Protein AF-A0A8J6YEQ5-F1 (afdb_monomer_lite)

Foldseek 3Di:
DPPVVVVVVVVVVDLVVLLVVLQVVLVVCVVVLNLVSSLVSLVVSLPGPPDDPVSNLVSLQSNLVSCVSVVNLVSSLVSLVVSCVVPVPPDCSVVSNVVSVVVVVVD

Structure (mmCIF, N/CA/C/O backbone):
data_AF-A0A8J6YEQ5-F1
#
_entry.id   AF-A0A8J6YEQ5-F1
#
loop_
_atom_site.group_PDB
_atom_site.id
_atom_site.type_symbol
_atom_site.label_atom_id
_atom_site.label_alt_id
_atom_site.label_comp_id
_atom_site.label_asym_id
_atom_site.label_entity_id
_atom_site.label_seq_id
_atom_site.pdbx_PDB_ins_code
_atom_site.Cartn_x
_atom_site.Cartn_y
_atom_site.Cartn_z
_atom_site.occupancy
_atom_site.B_iso_or_equiv
_atom_site.auth_seq_id
_atom_site.auth_comp_id
_atom_site.auth_asym_id
_atom_site.auth_atom_id
_atom_site.pdbx_PDB_model_num
ATOM 1 N N . MET A 1 1 ? -6.487 -21.789 -11.138 1.00 53.94 1 MET A N 1
ATOM 2 C CA . MET A 1 1 ? -5.503 -21.251 -10.168 1.00 53.94 1 MET A CA 1
ATOM 3 C C . MET A 1 1 ? -4.289 -22.182 -9.989 1.00 53.94 1 MET A C 1
ATOM 5 O O . MET A 1 1 ? -3.846 -22.399 -8.869 1.00 53.94 1 MET A O 1
ATOM 9 N N . PRO A 1 2 ? -3.751 -22.774 -11.071 1.00 48.31 2 PRO A N 1
ATOM 10 C CA . PRO A 1 2 ? -2.300 -23.014 -11.120 1.00 48.31 2 PRO A CA 1
ATOM 11 C C . PRO A 1 2 ? -1.617 -22.603 -12.440 1.00 48.31 2 PRO A C 1
ATOM 13 O O . PRO A 1 2 ? -0.391 -22.647 -12.507 1.00 48.31 2 PRO A O 1
ATOM 16 N N . GLU A 1 3 ? -2.349 -22.183 -13.481 1.00 50.06 3 GLU A N 1
ATOM 17 C CA . GLU A 1 3 ? -1.724 -21.716 -14.731 1.00 50.06 3 GLU A CA 1
ATOM 18 C C . GLU A 1 3 ? -1.070 -20.328 -14.623 1.00 50.06 3 GLU A C 1
ATOM 20 O O . GLU A 1 3 ? -0.035 -20.116 -15.246 1.00 50.06 3 GLU A O 1
ATOM 25 N N . ALA A 1 4 ? -1.588 -19.419 -13.786 1.00 56.97 4 ALA A N 1
ATOM 26 C CA . ALA A 1 4 ? -1.026 -18.069 -13.643 1.00 56.97 4 ALA A CA 1
ATOM 27 C C . ALA A 1 4 ? 0.428 -18.090 -13.135 1.00 56.97 4 ALA A C 1
ATOM 29 O O . ALA A 1 4 ? 1.261 -17.319 -13.590 1.00 56.97 4 ALA A O 1
ATOM 30 N N . ILE A 1 5 ? 0.764 -19.042 -12.257 1.00 54.84 5 ILE A N 1
ATOM 31 C CA . ILE A 1 5 ? 2.079 -19.101 -11.604 1.00 54.84 5 ILE A CA 1
ATOM 32 C C . ILE A 1 5 ? 3.203 -19.497 -12.579 1.00 54.84 5 ILE A C 1
ATOM 34 O O . ILE A 1 5 ? 4.360 -19.126 -12.384 1.00 54.84 5 ILE A O 1
ATOM 38 N N . ARG A 1 6 ? 2.880 -20.241 -13.645 1.00 49.50 6 ARG A N 1
ATOM 39 C CA . ARG A 1 6 ? 3.879 -20.796 -14.572 1.00 49.50 6 ARG A CA 1
ATOM 40 C C . ARG A 1 6 ? 4.323 -19.801 -15.647 1.00 49.50 6 ARG A C 1
ATOM 42 O O . ARG A 1 6 ? 5.481 -19.844 -16.049 1.00 49.50 6 ARG A O 1
ATOM 49 N N . GLU A 1 7 ? 3.448 -18.881 -16.046 1.00 53.06 7 GLU A N 1
ATOM 50 C CA . GLU A 1 7 ? 3.787 -17.775 -16.958 1.00 53.06 7 GLU A CA 1
ATOM 51 C C . GLU A 1 7 ? 4.758 -16.767 -16.296 1.00 53.06 7 GLU A C 1
ATOM 53 O O . GLU A 1 7 ? 5.586 -16.152 -16.971 1.00 53.06 7 GLU A O 1
ATOM 58 N N . PHE A 1 8 ? 4.769 -16.669 -14.958 1.00 52.97 8 PHE A N 1
ATOM 59 C CA . PHE A 1 8 ? 5.629 -15.723 -14.228 1.00 52.97 8 PHE A CA 1
ATOM 60 C C . PHE A 1 8 ? 7.132 -16.035 -14.284 1.00 52.97 8 PHE A C 1
ATOM 62 O O . PHE A 1 8 ? 7.945 -15.124 -14.134 1.00 52.97 8 PHE A O 1
ATOM 69 N N . GLN A 1 9 ? 7.543 -17.282 -14.551 1.00 48.50 9 GLN A N 1
ATOM 70 C CA . GLN A 1 9 ? 8.973 -17.617 -14.658 1.00 48.50 9 GLN A CA 1
ATOM 71 C C . GLN A 1 9 ? 9.615 -17.159 -15.978 1.00 48.50 9 GLN A C 1
ATOM 73 O O . GLN A 1 9 ? 10.839 -17.058 -16.048 1.00 48.50 9 GLN A O 1
ATOM 78 N N . VAL A 1 10 ? 8.822 -16.837 -17.007 1.00 51.28 10 VAL A N 1
ATOM 79 C CA . VAL A 1 10 ? 9.330 -16.310 -18.290 1.00 51.28 10 VAL A CA 1
ATOM 80 C C . VAL A 1 10 ? 9.302 -14.771 -18.317 1.00 51.28 10 VAL A C 1
ATOM 82 O O . VAL A 1 10 ? 10.142 -14.157 -18.978 1.00 51.28 10 VAL A O 1
ATOM 85 N N . ALA A 1 11 ? 8.410 -14.145 -17.535 1.00 48.53 11 ALA A N 1
ATOM 86 C CA . ALA A 1 11 ? 8.218 -12.691 -17.455 1.00 48.53 11 ALA A CA 1
ATOM 87 C C . ALA A 1 11 ? 9.149 -11.956 -16.468 1.00 48.53 11 ALA A C 1
ATOM 89 O O . ALA A 1 11 ? 9.239 -10.733 -16.519 1.00 48.53 11 ALA A O 1
ATOM 90 N N . ALA A 1 12 ? 9.933 -12.667 -15.646 1.00 46.69 12 ALA A N 1
ATOM 91 C CA . ALA A 1 12 ? 10.963 -12.083 -14.768 1.00 46.69 12 ALA A CA 1
ATOM 92 C C . ALA A 1 12 ? 12.115 -11.352 -15.512 1.00 46.69 12 ALA A C 1
ATOM 94 O O . ALA A 1 12 ? 13.136 -11.019 -14.915 1.00 46.69 12 ALA A O 1
ATOM 95 N N . ARG A 1 13 ? 11.971 -11.110 -16.822 1.00 53.38 13 ARG A N 1
ATOM 96 C CA . ARG A 1 13 ? 12.830 -10.222 -17.616 1.00 53.38 13 ARG A CA 1
ATOM 97 C C . ARG A 1 13 ? 12.412 -8.753 -17.524 1.00 53.38 13 ARG A C 1
ATOM 99 O O . ARG A 1 13 ? 13.155 -7.920 -18.031 1.00 53.38 13 ARG A O 1
ATOM 106 N N . ASP A 1 14 ? 11.274 -8.440 -16.906 1.00 65.62 14 ASP A N 1
ATOM 107 C CA . ASP A 1 14 ? 10.748 -7.079 -16.862 1.00 65.62 14 ASP A CA 1
ATOM 108 C C . ASP A 1 14 ? 10.042 -6.824 -15.520 1.00 65.62 14 ASP A C 1
ATOM 110 O O . ASP A 1 14 ? 8.981 -7.376 -15.216 1.00 65.62 14 ASP A O 1
ATOM 114 N N . THR A 1 15 ? 10.694 -6.035 -14.667 1.00 64.88 15 THR A N 1
ATOM 115 C CA . THR A 1 15 ? 10.273 -5.773 -13.286 1.00 64.88 15 THR A CA 1
ATOM 116 C C . THR A 1 15 ? 8.869 -5.170 -13.195 1.00 64.88 15 THR A C 1
ATOM 118 O O . THR A 1 15 ? 8.183 -5.363 -12.191 1.00 64.88 15 THR A O 1
ATOM 121 N N . ALA A 1 16 ? 8.396 -4.523 -14.265 1.00 67.88 16 ALA A N 1
ATOM 122 C CA . ALA A 1 16 ? 7.038 -4.001 -14.361 1.00 67.88 16 ALA A CA 1
ATOM 123 C C . ALA A 1 16 ? 5.968 -5.094 -14.174 1.00 67.88 16 ALA A C 1
ATOM 125 O O . ALA A 1 16 ? 5.012 -4.894 -13.424 1.00 67.88 16 ALA A O 1
ATOM 126 N N . PHE A 1 17 ? 6.163 -6.284 -14.758 1.00 80.00 17 PHE A N 1
ATOM 127 C CA . PHE A 1 17 ? 5.211 -7.391 -14.605 1.00 80.00 17 PHE A CA 1
ATOM 128 C C . PHE A 1 17 ? 5.199 -7.952 -13.186 1.00 80.00 17 PHE A C 1
ATOM 130 O O . PHE A 1 17 ? 4.158 -8.403 -12.716 1.00 80.00 17 PHE A O 1
ATOM 137 N N . PHE A 1 18 ? 6.335 -7.932 -12.486 1.00 83.69 18 PHE A N 1
ATOM 138 C CA . PHE A 1 18 ? 6.397 -8.378 -11.095 1.00 83.69 18 PHE A CA 1
ATOM 139 C C . PHE A 1 18 ? 5.565 -7.465 -10.186 1.00 83.69 18 PHE A C 1
ATOM 141 O O . PHE A 1 18 ? 4.742 -7.955 -9.416 1.00 83.69 18 PHE A O 1
ATOM 148 N N . VAL A 1 19 ? 5.731 -6.148 -10.334 1.00 87.56 19 VAL A N 1
ATOM 149 C CA . VAL A 1 19 ? 4.980 -5.131 -9.582 1.00 87.56 19 VAL A CA 1
ATOM 150 C C . VAL A 1 19 ? 3.475 -5.275 -9.823 1.00 87.56 19 VAL A C 1
ATOM 152 O O . VAL A 1 19 ? 2.709 -5.374 -8.864 1.00 87.56 19 VAL A O 1
ATOM 155 N N . GLU A 1 20 ? 3.057 -5.356 -11.089 1.00 87.06 20 GLU A N 1
ATOM 156 C CA . GLU A 1 20 ? 1.646 -5.515 -11.461 1.00 87.06 20 GLU A CA 1
ATOM 157 C C . GLU A 1 20 ? 1.058 -6.822 -10.910 1.00 87.06 20 GLU A C 1
ATOM 159 O O . GLU A 1 20 ? -0.019 -6.827 -10.317 1.00 87.06 20 GLU A O 1
ATOM 164 N N . SER A 1 21 ? 1.794 -7.930 -11.019 1.00 87.38 21 SER A N 1
ATOM 165 C CA . SER A 1 21 ? 1.333 -9.233 -10.527 1.00 87.38 21 SER A CA 1
ATOM 166 C C . SER A 1 21 ? 1.147 -9.241 -9.015 1.00 87.38 21 SER A C 1
ATOM 168 O O . SER A 1 21 ? 0.140 -9.740 -8.517 1.00 87.38 21 SER A O 1
ATOM 170 N N . CYS A 1 22 ? 2.104 -8.684 -8.272 1.00 90.31 22 CYS A N 1
ATOM 171 C CA . CYS A 1 22 ? 1.997 -8.578 -6.823 1.00 90.31 22 CYS A CA 1
ATOM 172 C C . CYS A 1 22 ? 0.836 -7.667 -6.405 1.00 90.31 22 CYS A C 1
ATOM 174 O O . CYS A 1 22 ? 0.133 -8.011 -5.458 1.00 90.31 22 CYS A O 1
ATOM 176 N N . SER A 1 23 ? 0.591 -6.570 -7.133 1.00 90.06 23 SER A N 1
ATOM 177 C CA . SER A 1 23 ? -0.583 -5.715 -6.915 1.00 90.06 23 SER A CA 1
ATOM 178 C C . SER A 1 23 ? -1.885 -6.499 -7.108 1.00 90.06 23 SER A C 1
ATOM 180 O O . SER A 1 23 ? -2.705 -6.553 -6.196 1.00 90.06 23 SER A O 1
ATOM 182 N N . VAL A 1 24 ? -2.042 -7.211 -8.230 1.00 92.44 24 VAL A N 1
ATOM 183 C CA . VAL A 1 24 ? -3.249 -8.012 -8.505 1.00 92.44 24 VAL A CA 1
ATOM 184 C C . VAL A 1 24 ? -3.471 -9.088 -7.438 1.00 92.44 24 VAL A C 1
ATOM 186 O O . VAL A 1 24 ? -4.593 -9.273 -6.971 1.00 92.44 24 VAL A O 1
ATOM 189 N N . ILE A 1 25 ? -2.413 -9.787 -7.017 1.00 91.94 25 ILE A N 1
ATOM 190 C CA . ILE A 1 25 ? -2.511 -10.799 -5.957 1.00 91.94 25 ILE A CA 1
ATOM 191 C C . ILE A 1 25 ? -2.937 -10.157 -4.630 1.00 91.94 25 ILE A C 1
ATOM 193 O O . ILE A 1 25 ? -3.807 -10.701 -3.948 1.00 91.94 25 ILE A O 1
ATOM 197 N N . GLY A 1 26 ? -2.360 -9.005 -4.275 1.00 93.88 26 GLY A N 1
ATOM 198 C CA . GLY A 1 26 ? -2.736 -8.259 -3.077 1.00 93.88 26 GLY A CA 1
ATOM 199 C C . GLY A 1 26 ? -4.217 -7.878 -3.077 1.00 93.88 26 GLY A C 1
ATOM 200 O O . GLY A 1 26 ? -4.908 -8.133 -2.089 1.00 93.88 26 GLY A O 1
ATOM 201 N N . VAL A 1 27 ? -4.735 -7.393 -4.210 1.00 93.25 27 VAL A N 1
ATOM 202 C CA . VAL A 1 27 ? -6.154 -7.033 -4.359 1.00 93.25 27 VAL A CA 1
ATOM 203 C C . VAL A 1 27 ? -7.043 -8.255 -4.145 1.00 93.25 27 VAL A C 1
ATOM 205 O O . VAL A 1 27 ? -8.004 -8.192 -3.382 1.00 93.25 27 VAL A O 1
ATOM 208 N N . CYS A 1 28 ? -6.692 -9.406 -4.726 1.00 93.94 28 CYS A N 1
ATOM 209 C CA . CYS A 1 28 ? -7.448 -10.642 -4.511 1.00 93.94 28 CYS A CA 1
ATOM 210 C C . CYS A 1 28 ? -7.497 -11.065 -3.034 1.00 93.94 28 CYS A C 1
ATOM 212 O O . CYS A 1 28 ? -8.496 -11.637 -2.595 1.00 93.94 28 CYS A O 1
ATOM 214 N N . TYR A 1 29 ? -6.434 -10.833 -2.261 1.00 94.12 29 TYR A N 1
ATOM 215 C CA . TYR A 1 29 ? -6.445 -11.102 -0.822 1.00 94.12 29 TYR A CA 1
ATOM 216 C C . TYR A 1 29 ? -7.298 -10.082 -0.055 1.00 94.12 29 TYR A C 1
ATOM 218 O O . TYR A 1 29 ? -8.064 -10.487 0.820 1.00 94.12 29 TYR A O 1
ATOM 226 N N . GLN A 1 30 ? -7.257 -8.795 -0.424 1.00 91.94 30 GLN A N 1
ATOM 227 C CA . GLN A 1 30 ? -8.136 -7.771 0.159 1.00 91.94 30 GLN A CA 1
ATOM 228 C C . GLN A 1 30 ? -9.616 -8.088 -0.058 1.00 91.94 30 GLN A C 1
ATOM 230 O O . GLN A 1 30 ? -10.400 -8.029 0.884 1.00 91.94 30 GLN A O 1
ATOM 235 N N . GLU A 1 31 ? -10.003 -8.493 -1.269 1.00 93.31 31 GLU A N 1
ATOM 236 C CA . GLU A 1 31 ? -11.389 -8.871 -1.580 1.00 93.31 31 GLU A CA 1
ATOM 237 C C . GLU A 1 31 ? -11.880 -10.074 -0.757 1.00 93.31 31 GLU A C 1
ATOM 239 O O . GLU A 1 31 ? -13.078 -10.222 -0.515 1.00 93.31 31 GLU A O 1
ATOM 244 N N . GLN A 1 32 ? -10.960 -10.921 -0.290 1.00 94.69 32 GLN A N 1
ATOM 245 C CA . GLN A 1 32 ? -11.251 -12.053 0.594 1.00 94.69 32 GLN A CA 1
ATOM 246 C C . GLN A 1 32 ? -11.202 -11.687 2.088 1.00 94.69 32 GLN A C 1
ATOM 248 O O . GLN A 1 32 ? -11.435 -12.554 2.931 1.00 94.69 32 GLN A O 1
ATOM 253 N N . GLY A 1 33 ? -10.898 -10.433 2.436 1.00 94.00 33 GLY A N 1
ATOM 254 C CA . GLY A 1 33 ? -10.696 -9.985 3.817 1.00 94.00 33 GLY A CA 1
ATOM 255 C C . GLY A 1 33 ? -9.399 -10.497 4.453 1.00 94.00 33 GLY A C 1
ATOM 256 O O . GLY A 1 33 ? -9.243 -10.451 5.672 1.00 94.00 33 GLY A O 1
ATOM 257 N N . MET A 1 34 ? -8.469 -11.007 3.643 1.00 96.19 34 MET A N 1
ATOM 258 C CA . MET A 1 34 ? -7.157 -11.503 4.064 1.00 96.19 34 MET A CA 1
ATOM 259 C C . MET A 1 34 ? -6.146 -10.352 4.041 1.00 96.19 34 MET A C 1
ATOM 261 O O . MET A 1 34 ? -5.266 -10.261 3.182 1.00 96.19 34 MET A O 1
ATOM 265 N N . TRP A 1 35 ? -6.341 -9.404 4.955 1.00 95.88 35 TRP A N 1
ATOM 266 C CA . TRP A 1 35 ? -5.595 -8.145 4.991 1.00 95.88 35 TRP A CA 1
ATOM 267 C C . TRP A 1 35 ? -4.083 -8.304 5.214 1.00 95.88 35 TRP A C 1
ATOM 269 O O . TRP A 1 35 ? -3.322 -7.653 4.493 1.00 95.88 35 TRP A O 1
ATOM 279 N N . PRO A 1 36 ? -3.608 -9.164 6.142 1.00 94.38 36 PRO A N 1
ATOM 280 C CA . PRO A 1 36 ? -2.172 -9.360 6.347 1.00 94.38 36 PRO A CA 1
ATOM 281 C C . PRO A 1 36 ? -1.470 -9.916 5.103 1.00 94.38 36 PRO A C 1
ATOM 283 O O . PRO A 1 36 ? -0.390 -9.452 4.737 1.00 94.38 36 PRO A O 1
ATOM 286 N N . GLU A 1 37 ? -2.096 -10.875 4.420 1.00 94.25 37 GLU A N 1
ATOM 287 C CA . GLU A 1 37 ? -1.567 -11.467 3.194 1.00 94.25 37 GLU A CA 1
ATOM 288 C C . GLU A 1 37 ? -1.515 -10.438 2.063 1.00 94.25 37 GLU A C 1
ATOM 290 O O . GLU A 1 37 ? -0.514 -10.362 1.349 1.00 94.25 37 GLU A O 1
ATOM 295 N N . ALA A 1 38 ? -2.550 -9.605 1.924 1.00 95.94 38 ALA A N 1
ATOM 296 C CA . ALA A 1 38 ? -2.539 -8.508 0.963 1.00 95.94 38 ALA A CA 1
ATOM 297 C C . ALA A 1 38 ? -1.373 -7.539 1.206 1.00 95.94 38 ALA A C 1
ATOM 299 O O . ALA A 1 38 ? -0.624 -7.224 0.278 1.00 95.94 38 ALA A O 1
ATOM 300 N N . ALA A 1 39 ? -1.183 -7.117 2.459 1.00 95.75 39 ALA A N 1
ATOM 301 C CA . ALA A 1 39 ? -0.104 -6.215 2.843 1.00 95.75 39 ALA A CA 1
ATOM 302 C C . ALA A 1 39 ? 1.281 -6.791 2.502 1.00 95.75 39 ALA A C 1
ATOM 304 O O . ALA A 1 39 ? 2.129 -6.082 1.957 1.00 95.75 39 ALA A O 1
ATOM 305 N N . GLU A 1 40 ? 1.503 -8.088 2.740 1.00 94.44 40 GLU A N 1
ATOM 306 C CA . GLU A 1 40 ? 2.762 -8.758 2.394 1.00 94.44 40 GLU A CA 1
ATOM 307 C C . GLU A 1 40 ? 3.049 -8.696 0.882 1.00 94.44 40 GLU A C 1
ATOM 309 O O . GLU A 1 40 ? 4.183 -8.445 0.462 1.00 94.44 40 GLU A O 1
ATOM 314 N N . TRP A 1 41 ? 2.028 -8.895 0.043 1.00 94.25 41 TRP A N 1
ATOM 315 C CA . TRP A 1 41 ? 2.181 -8.825 -1.412 1.00 94.25 41 TRP A CA 1
ATOM 316 C C . TRP A 1 41 ? 2.462 -7.410 -1.915 1.00 94.25 41 TRP A C 1
ATOM 318 O O . TRP A 1 41 ? 3.333 -7.238 -2.772 1.00 94.25 41 TRP A O 1
ATOM 328 N N . TYR A 1 42 ? 1.820 -6.392 -1.345 1.00 95.62 42 TYR A N 1
ATOM 329 C CA . TYR A 1 42 ? 2.121 -5.001 -1.684 1.00 95.62 42 TYR A CA 1
ATOM 330 C C . TYR A 1 42 ? 3.533 -4.589 -1.260 1.00 95.62 42 TYR A C 1
ATOM 332 O O . TYR A 1 42 ? 4.256 -3.968 -2.040 1.00 95.62 42 TYR A O 1
ATOM 340 N N . GLN A 1 43 ? 3.987 -5.007 -0.075 1.00 94.25 43 GLN A N 1
ATOM 341 C CA . GLN A 1 43 ? 5.363 -4.768 0.373 1.00 94.25 43 GLN A CA 1
ATOM 342 C C . GLN A 1 43 ? 6.396 -5.435 -0.545 1.00 94.25 43 GLN A C 1
ATOM 344 O O . GLN A 1 43 ? 7.409 -4.820 -0.880 1.00 94.25 43 GLN A O 1
ATOM 349 N N . LYS A 1 44 ? 6.127 -6.662 -1.015 1.00 91.38 44 LYS A N 1
ATOM 350 C CA . LYS A 1 44 ? 6.973 -7.338 -2.015 1.00 91.38 44 LYS A CA 1
ATOM 351 C C . LYS A 1 44 ? 7.064 -6.548 -3.319 1.00 91.38 44 LYS A C 1
ATOM 353 O O . LYS A 1 44 ? 8.141 -6.473 -3.903 1.00 91.38 44 LYS A O 1
ATOM 358 N N . ALA A 1 45 ? 5.968 -5.941 -3.763 1.00 91.31 45 ALA A N 1
ATOM 359 C CA . ALA A 1 45 ? 5.961 -5.109 -4.961 1.00 91.31 45 ALA A CA 1
ATOM 360 C C . ALA A 1 45 ? 6.759 -3.804 -4.764 1.00 91.31 45 ALA A C 1
ATOM 362 O O . ALA A 1 45 ? 7.485 -3.378 -5.659 1.00 91.31 45 ALA A O 1
ATOM 363 N N . LEU A 1 46 ? 6.689 -3.197 -3.574 1.00 92.50 46 LEU A N 1
ATOM 364 C CA . LEU A 1 46 ? 7.373 -1.938 -3.245 1.00 92.50 46 LEU A CA 1
ATOM 365 C C . LEU A 1 46 ? 8.906 -2.041 -3.200 1.00 92.50 46 LEU A C 1
ATOM 367 O O . LEU A 1 46 ? 9.590 -1.026 -3.382 1.00 92.50 46 LEU A O 1
ATOM 371 N N . VAL A 1 47 ? 9.448 -3.242 -2.966 1.00 90.06 47 VAL A N 1
ATOM 372 C CA . VAL A 1 47 ? 10.900 -3.505 -2.980 1.00 90.06 47 VAL A CA 1
ATOM 373 C C . VAL A 1 47 ? 11.444 -3.833 -4.374 1.00 90.06 47 VAL A C 1
ATOM 375 O O . VAL A 1 47 ? 12.641 -4.082 -4.520 1.00 90.06 47 VAL A O 1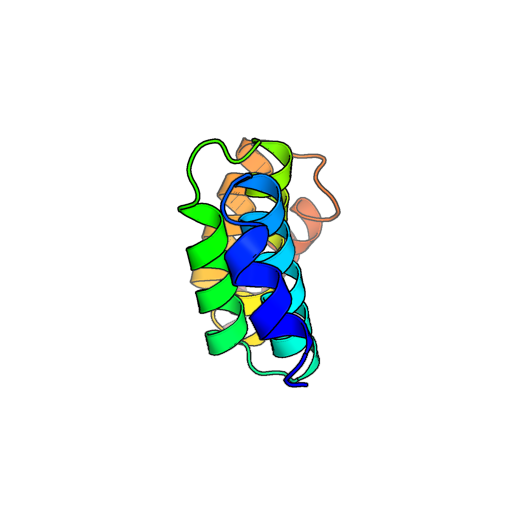
ATOM 378 N N . ALA A 1 48 ? 10.591 -3.845 -5.400 1.00 85.62 48 ALA A N 1
ATOM 379 C CA . ALA A 1 48 ? 11.010 -4.127 -6.763 1.00 85.62 48 ALA A CA 1
ATOM 380 C C . ALA A 1 48 ? 11.969 -3.036 -7.295 1.00 85.62 48 ALA A C 1
ATOM 382 O O . ALA A 1 48 ? 11.707 -1.841 -7.109 1.00 85.62 48 ALA A O 1
ATOM 383 N N . PRO A 1 49 ? 13.079 -3.414 -7.960 1.00 78.12 49 PRO A N 1
ATOM 384 C CA . PRO A 1 49 ? 13.972 -2.446 -8.594 1.00 78.12 49 PRO A CA 1
ATOM 385 C C . PRO A 1 49 ? 13.259 -1.720 -9.745 1.00 78.12 49 PRO A C 1
ATOM 387 O O . PRO A 1 49 ? 12.408 -2.296 -10.411 1.00 78.12 49 PRO A O 1
ATOM 390 N N . ASP A 1 50 ? 13.599 -0.455 -9.989 1.00 80.75 50 ASP A N 1
ATOM 391 C CA . ASP A 1 50 ? 13.057 0.340 -11.108 1.00 80.75 50 ASP A CA 1
ATOM 392 C C . ASP A 1 50 ? 11.524 0.525 -11.122 1.00 80.75 50 ASP A C 1
ATOM 394 O O . ASP A 1 50 ? 10.938 0.851 -12.155 1.00 80.75 50 ASP A O 1
ATOM 398 N N . ILE A 1 51 ? 10.853 0.359 -9.977 1.00 85.62 51 ILE A N 1
ATOM 399 C CA . ILE A 1 51 ? 9.439 0.720 -9.839 1.00 85.62 51 ILE A CA 1
ATOM 400 C C . ILE A 1 51 ? 9.240 2.226 -10.089 1.00 85.62 51 ILE A C 1
ATOM 402 O O . ILE A 1 51 ? 9.957 3.062 -9.530 1.00 85.62 51 ILE A O 1
ATOM 406 N N . SER A 1 52 ? 8.254 2.572 -10.922 1.00 88.94 52 SER A N 1
ATOM 407 C CA . SER A 1 52 ? 7.880 3.966 -11.168 1.00 88.94 52 SER A CA 1
ATOM 408 C C . SER A 1 52 ? 7.267 4.603 -9.923 1.00 88.94 52 SER A C 1
ATOM 410 O O . SER A 1 52 ? 6.656 3.924 -9.096 1.00 88.94 52 SER A O 1
ATOM 412 N N . GLU A 1 53 ? 7.395 5.923 -9.796 1.00 89.25 53 GLU A N 1
ATOM 413 C CA . GLU A 1 53 ? 6.814 6.635 -8.654 1.00 89.25 53 GLU A CA 1
ATOM 414 C C . GLU A 1 53 ? 5.286 6.481 -8.613 1.00 89.25 53 GLU A C 1
ATOM 416 O O . GLU A 1 53 ? 4.733 6.187 -7.558 1.00 89.25 53 GLU A O 1
ATOM 421 N N . ASP A 1 54 ? 4.616 6.526 -9.767 1.00 90.50 54 ASP A N 1
ATOM 422 C CA . ASP A 1 54 ? 3.166 6.310 -9.864 1.00 90.50 54 ASP A CA 1
ATOM 423 C C . ASP A 1 54 ? 2.746 4.927 -9.340 1.00 90.50 54 ASP A C 1
ATOM 425 O O . ASP A 1 54 ? 1.775 4.804 -8.589 1.00 90.50 54 ASP A O 1
ATOM 429 N N . ALA A 1 55 ? 3.492 3.872 -9.694 1.00 90.81 55 ALA A N 1
ATOM 430 C CA . ALA A 1 55 ? 3.221 2.521 -9.208 1.00 90.81 55 ALA A CA 1
ATOM 431 C C . ALA A 1 55 ? 3.527 2.391 -7.710 1.00 90.81 55 ALA A C 1
ATOM 433 O O . ALA A 1 55 ? 2.805 1.702 -6.989 1.00 90.81 55 ALA A O 1
ATOM 434 N N . ARG A 1 56 ? 4.568 3.077 -7.224 1.00 93.25 56 ARG A N 1
ATOM 435 C CA . ARG A 1 56 ? 4.905 3.129 -5.797 1.00 93.25 56 ARG A CA 1
ATOM 436 C C . ARG A 1 56 ? 3.790 3.795 -4.991 1.00 93.25 56 ARG A C 1
ATOM 438 O O . ARG A 1 56 ? 3.414 3.264 -3.949 1.00 93.25 56 ARG A O 1
ATOM 445 N N . ILE A 1 57 ? 3.252 4.918 -5.467 1.00 95.19 57 ILE A N 1
ATOM 446 C CA . ILE A 1 57 ? 2.131 5.619 -4.827 1.00 95.19 57 ILE A CA 1
ATOM 447 C C . ILE A 1 57 ? 0.879 4.731 -4.826 1.00 95.19 57 ILE A C 1
ATOM 449 O O . ILE A 1 57 ? 0.244 4.583 -3.784 1.00 95.19 57 ILE A O 1
ATOM 453 N N . ALA A 1 58 ? 0.568 4.071 -5.947 1.00 94.56 58 ALA A N 1
ATOM 454 C CA . ALA A 1 58 ? -0.563 3.146 -6.027 1.00 94.56 58 ALA A CA 1
ATOM 455 C C . ALA A 1 58 ? -0.452 1.978 -5.039 1.00 94.56 58 ALA A C 1
ATOM 457 O O . ALA A 1 58 ? -1.385 1.716 -4.285 1.00 94.56 58 ALA A O 1
ATOM 458 N N . LEU A 1 59 ? 0.711 1.330 -4.970 1.00 95.56 59 LEU A N 1
ATOM 459 C CA . LEU A 1 59 ? 0.944 0.231 -4.032 1.00 95.56 59 LEU A CA 1
ATOM 460 C C . LEU A 1 59 ? 0.914 0.670 -2.572 1.00 95.56 59 LEU A C 1
ATOM 462 O O . LEU A 1 59 ? 0.424 -0.073 -1.728 1.00 95.56 59 LEU A O 1
ATOM 466 N N . ARG A 1 60 ? 1.431 1.863 -2.260 1.00 96.19 60 ARG A N 1
ATOM 467 C CA . ARG A 1 60 ? 1.306 2.445 -0.920 1.00 96.19 60 ARG A CA 1
ATOM 468 C C . ARG A 1 60 ? -0.158 2.670 -0.560 1.00 96.19 60 ARG A C 1
ATOM 470 O O . ARG A 1 60 ? -0.546 2.362 0.559 1.00 96.19 60 ARG A O 1
ATOM 477 N N . TYR A 1 61 ? -0.966 3.160 -1.498 1.00 97.00 61 TYR A N 1
ATOM 478 C CA . TYR A 1 61 ? -2.394 3.367 -1.265 1.00 97.00 61 TYR A CA 1
ATOM 479 C C . TYR A 1 61 ? -3.096 2.036 -0.975 1.00 97.00 61 TYR A C 1
ATOM 481 O O . TYR A 1 61 ? -3.815 1.918 0.015 1.00 97.00 61 TYR A O 1
ATOM 489 N N . ASP A 1 62 ? -2.841 1.010 -1.788 1.00 96.50 62 ASP A N 1
ATOM 490 C CA . ASP A 1 62 ? -3.467 -0.299 -1.596 1.00 96.50 62 ASP A CA 1
ATOM 491 C C . ASP A 1 62 ? -2.984 -0.971 -0.290 1.00 96.50 62 ASP A C 1
ATOM 493 O O . ASP A 1 62 ? -3.778 -1.594 0.422 1.00 96.50 62 ASP A O 1
ATOM 497 N N . LEU A 1 63 ? -1.711 -0.774 0.083 1.00 97.12 63 LEU A N 1
ATOM 498 C CA . LEU A 1 63 ? -1.142 -1.199 1.366 1.00 97.12 63 LEU A CA 1
ATOM 499 C C . LEU A 1 63 ? -1.799 -0.492 2.558 1.00 97.12 63 LEU A C 1
ATOM 501 O O . LEU A 1 63 ? -2.153 -1.157 3.529 1.00 97.12 63 LEU A O 1
ATOM 505 N N . ALA A 1 64 ? -2.001 0.825 2.487 1.00 96.56 64 ALA A N 1
ATOM 506 C CA . ALA A 1 64 ? -2.708 1.576 3.522 1.00 96.56 64 ALA A CA 1
ATOM 507 C C . ALA A 1 64 ? -4.147 1.067 3.687 1.00 96.56 64 ALA A C 1
ATOM 509 O O . ALA A 1 64 ? -4.579 0.806 4.808 1.00 96.56 64 ALA A O 1
ATOM 510 N N . GLY A 1 65 ? -4.849 0.802 2.581 1.00 95.75 65 GLY A N 1
ATOM 511 C CA . GLY A 1 65 ? -6.175 0.182 2.613 1.00 95.75 65 GLY A CA 1
ATOM 512 C C . GLY A 1 65 ? -6.179 -1.224 3.230 1.00 95.75 65 GLY A C 1
ATOM 513 O O . GLY A 1 65 ? -7.138 -1.601 3.902 1.00 95.75 65 GLY A O 1
ATOM 514 N N . ALA A 1 66 ? -5.108 -2.007 3.054 1.00 96.38 66 ALA A N 1
ATOM 515 C CA . ALA A 1 66 ? -4.966 -3.298 3.727 1.00 96.38 66 ALA A CA 1
ATOM 516 C C . ALA A 1 66 ? -4.797 -3.124 5.244 1.00 96.38 66 ALA A C 1
ATOM 518 O O . ALA A 1 66 ? -5.435 -3.845 6.008 1.00 96.38 66 ALA A O 1
ATOM 519 N N . TYR A 1 67 ? -4.007 -2.145 5.689 1.00 95.69 67 TYR A N 1
ATOM 520 C CA . TYR A 1 67 ? -3.876 -1.830 7.112 1.00 95.69 67 TYR A CA 1
ATOM 521 C C . TYR A 1 67 ? -5.186 -1.319 7.725 1.00 95.69 67 TYR A C 1
ATOM 523 O O . TYR A 1 67 ? -5.562 -1.794 8.795 1.00 95.69 67 TYR A O 1
ATOM 531 N N . GLU A 1 68 ? -5.938 -0.461 7.022 1.00 94.19 68 GLU A N 1
ATOM 532 C CA . GLU A 1 68 ? -7.290 -0.060 7.445 1.00 94.19 68 GLU A CA 1
ATOM 533 C C . GLU A 1 68 ? -8.193 -1.285 7.645 1.00 94.19 68 GLU A C 1
ATOM 535 O O . GLU A 1 68 ? -8.811 -1.442 8.6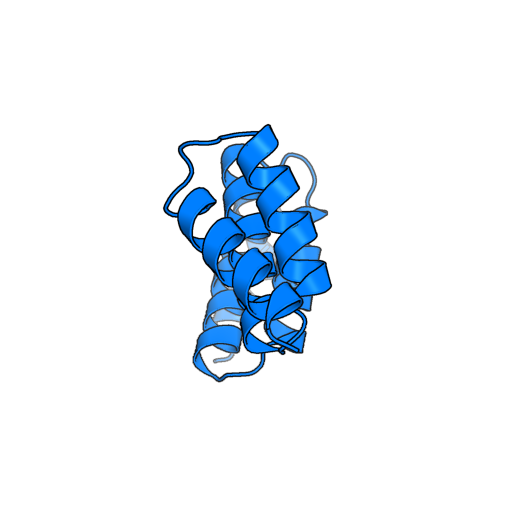97 1.00 94.19 68 GLU A O 1
ATOM 540 N N . GLY A 1 69 ? -8.238 -2.189 6.659 1.00 92.44 69 GLY A N 1
ATOM 541 C CA . GLY A 1 69 ? 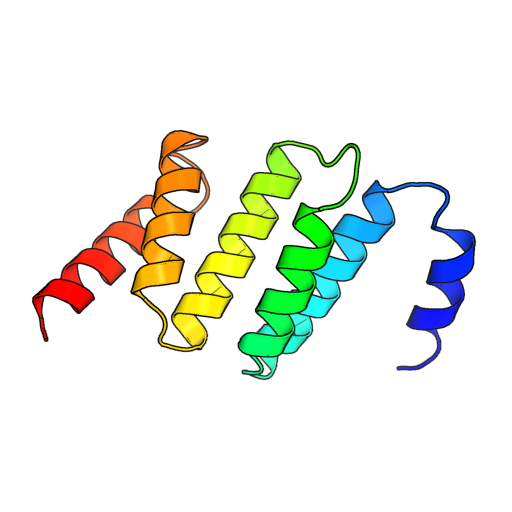-9.044 -3.410 6.733 1.00 92.44 69 GLY A CA 1
ATOM 542 C C . GLY A 1 69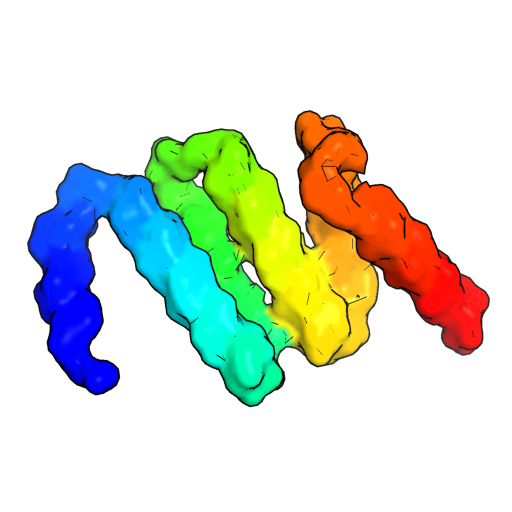 ? -8.626 -4.343 7.876 1.00 92.44 69 GLY A C 1
ATOM 543 O O . GLY A 1 69 ? -9.476 -4.990 8.491 1.00 92.44 69 GLY A O 1
ATOM 544 N N . ALA A 1 70 ? -7.332 -4.371 8.208 1.00 93.38 70 ALA A N 1
ATOM 545 C CA . ALA A 1 70 ? -6.789 -5.112 9.344 1.00 93.38 70 ALA A CA 1
ATOM 546 C C . ALA A 1 70 ? -7.107 -4.471 10.712 1.00 93.38 70 ALA A C 1
ATOM 548 O O . ALA A 1 70 ? -6.850 -5.096 11.742 1.00 93.38 70 ALA A O 1
ATOM 549 N N . GLY A 1 71 ? -7.658 -3.252 10.734 1.00 92.00 71 GLY A N 1
ATOM 550 C CA . GLY A 1 71 ? -7.877 -2.462 11.947 1.00 92.00 71 GLY A CA 1
ATOM 551 C C . GLY A 1 71 ? -6.624 -1.740 12.452 1.00 92.00 71 GLY A C 1
ATOM 552 O O . GLY A 1 71 ? -6.633 -1.213 13.563 1.00 92.00 71 GLY A O 1
ATOM 553 N N . ASP A 1 72 ? -5.554 -1.704 11.657 1.00 92.94 72 ASP A N 1
ATOM 554 C CA . ASP A 1 72 ? -4.303 -1.016 11.972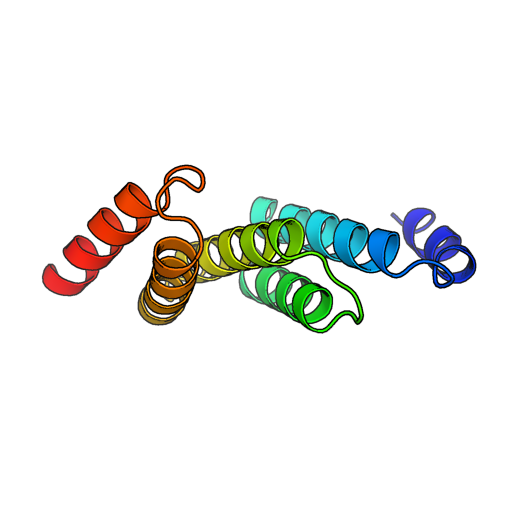 1.00 92.94 72 ASP A CA 1
ATOM 555 C C . ASP A 1 72 ? -4.312 0.404 11.384 1.00 92.94 72 ASP A C 1
ATOM 557 O O . ASP A 1 72 ? -3.625 0.736 10.414 1.00 92.94 72 ASP A O 1
ATOM 561 N N . GLY A 1 73 ? -5.166 1.250 11.963 1.00 92.81 73 GLY A N 1
ATOM 562 C CA . GLY A 1 73 ? -5.335 2.634 11.518 1.00 92.81 73 GLY A CA 1
ATOM 563 C C . GLY A 1 73 ? -4.073 3.489 11.682 1.00 92.81 73 GLY A C 1
ATOM 564 O O . GLY A 1 73 ? -3.888 4.438 10.926 1.00 92.81 73 GLY A O 1
ATOM 565 N N . GLU A 1 74 ? -3.183 3.146 12.620 1.00 91.75 74 GLU A N 1
ATOM 566 C CA . GLU A 1 74 ? -1.928 3.873 12.851 1.00 91.75 74 GLU A CA 1
ATOM 567 C C . GLU A 1 74 ? -0.959 3.689 11.675 1.00 91.75 74 GLU A C 1
ATOM 569 O O . GLU A 1 74 ? -0.448 4.672 11.134 1.00 91.75 74 GLU A O 1
ATOM 574 N N . GLN A 1 75 ? -0.756 2.443 11.224 1.00 92.94 75 GLN A N 1
ATOM 575 C CA . GLN A 1 75 ? 0.068 2.167 10.043 1.00 92.94 75 GLN A CA 1
ATOM 576 C C . GLN A 1 75 ? -0.554 2.746 8.767 1.00 92.94 75 GLN A C 1
ATOM 578 O O . GLN A 1 75 ? 0.156 3.334 7.947 1.00 92.94 75 GLN A O 1
ATOM 583 N N . ALA A 1 76 ? -1.876 2.622 8.606 1.00 95.38 76 ALA A N 1
ATOM 584 C CA . ALA A 1 76 ? -2.579 3.187 7.457 1.00 95.38 76 ALA A CA 1
ATOM 585 C C . ALA A 1 76 ? -2.402 4.710 7.370 1.00 95.38 76 ALA A C 1
ATOM 587 O O . ALA A 1 76 ? -2.090 5.235 6.300 1.00 95.38 76 ALA A O 1
ATOM 588 N N . LEU A 1 77 ? -2.552 5.411 8.498 1.00 94.56 77 LEU A N 1
ATOM 589 C CA . LEU A 1 77 ? -2.422 6.863 8.569 1.00 94.56 77 LEU A CA 1
ATOM 590 C C . LEU A 1 77 ? -1.021 7.318 8.150 1.00 94.56 77 LEU A C 1
ATOM 592 O O . LEU A 1 77 ? -0.911 8.173 7.275 1.00 94.56 77 LEU A O 1
ATOM 596 N N . GLY A 1 78 ? 0.038 6.693 8.676 1.00 94.94 78 GLY A N 1
ATOM 597 C CA . GLY A 1 78 ? 1.412 7.038 8.295 1.00 94.94 78 GLY A CA 1
ATOM 598 C C . GLY A 1 78 ? 1.678 6.881 6.792 1.00 94.94 78 GLY A C 1
ATOM 599 O O . GLY A 1 78 ? 2.300 7.741 6.168 1.00 94.94 78 GLY A O 1
ATOM 600 N N . ILE A 1 79 ? 1.149 5.824 6.169 1.00 96.06 79 ILE A N 1
ATOM 601 C CA . ILE A 1 79 ? 1.326 5.603 4.727 1.00 96.06 79 ILE A CA 1
ATOM 602 C C . ILE A 1 79 ? 0.518 6.610 3.903 1.00 96.06 79 ILE A C 1
ATOM 604 O O . ILE A 1 79 ? 1.009 7.115 2.891 1.00 96.06 79 ILE A O 1
ATOM 608 N N . TYR A 1 80 ? -0.704 6.939 4.319 1.00 96.44 80 TYR A N 1
ATOM 609 C CA . TYR A 1 80 ? -1.482 7.965 3.636 1.00 96.44 80 TYR A CA 1
ATOM 610 C C . TYR A 1 80 ? -0.853 9.357 3.755 1.00 96.44 80 TYR A C 1
ATOM 612 O O . TYR A 1 80 ? -0.913 10.121 2.792 1.00 96.44 80 TYR A O 1
ATOM 620 N N . GLU A 1 81 ? -0.198 9.681 4.872 1.00 94.94 81 GLU A N 1
ATOM 621 C CA . GLU A 1 81 ? 0.574 10.920 5.013 1.00 94.94 81 GLU A 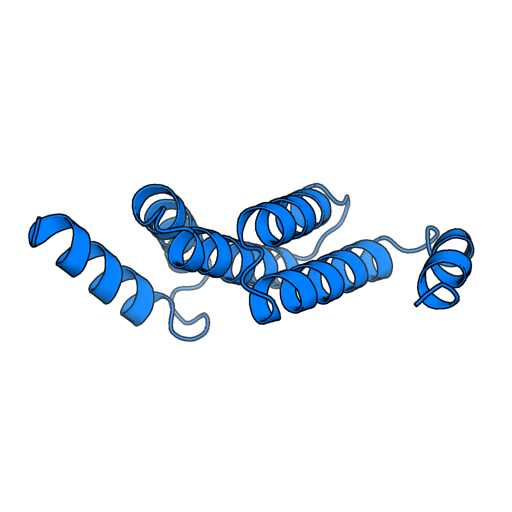CA 1
ATOM 622 C C . GLU A 1 81 ? 1.743 10.968 4.020 1.00 94.94 81 GLU A C 1
ATOM 624 O O . GLU A 1 81 ? 1.956 11.999 3.377 1.00 94.94 81 GLU A O 1
ATOM 629 N N . GLU A 1 82 ? 2.458 9.852 3.824 1.00 94.75 82 GLU A N 1
ATOM 630 C CA . GLU A 1 82 ? 3.507 9.754 2.799 1.00 94.75 82 GLU A CA 1
ATOM 631 C C . GLU A 1 82 ? 2.955 9.992 1.387 1.00 94.75 82 GLU A C 1
ATOM 633 O O . GLU A 1 82 ? 3.573 10.708 0.595 1.00 94.75 82 GLU A O 1
ATOM 638 N N . ILE A 1 83 ? 1.790 9.418 1.067 1.00 95.75 83 ILE A N 1
ATOM 639 C CA . ILE A 1 83 ? 1.128 9.624 -0.229 1.00 95.75 83 ILE A CA 1
ATOM 640 C C . ILE A 1 83 ? 0.711 11.082 -0.381 1.00 95.75 83 ILE A C 1
ATOM 642 O O . ILE A 1 83 ? 0.994 11.678 -1.413 1.00 95.75 83 ILE A O 1
ATOM 646 N N . MET A 1 84 ? 0.097 11.682 0.639 1.00 94.31 84 MET A N 1
ATOM 647 C CA . MET A 1 84 ? -0.342 13.076 0.585 1.00 94.31 84 MET A CA 1
ATOM 648 C C . MET A 1 84 ? 0.836 14.050 0.458 1.00 94.31 84 MET A C 1
ATOM 650 O O . MET A 1 84 ? 0.701 15.090 -0.182 1.00 94.31 84 MET A O 1
ATOM 654 N N . ALA A 1 85 ? 1.999 13.722 1.024 1.00 93.81 85 ALA A N 1
ATOM 655 C CA . ALA A 1 85 ? 3.217 14.501 0.834 1.00 93.81 85 ALA A CA 1
ATOM 656 C C . ALA A 1 85 ? 3.782 14.394 -0.597 1.00 93.81 85 ALA A C 1
ATOM 658 O O . ALA A 1 85 ? 4.390 15.351 -1.080 1.00 93.81 85 ALA A O 1
ATOM 659 N N . ALA A 1 86 ? 3.593 13.251 -1.266 1.00 92.50 86 ALA A N 1
ATOM 660 C CA . ALA A 1 86 ? 4.064 13.007 -2.630 1.00 92.50 86 ALA A CA 1
ATOM 661 C C . ALA A 1 86 ? 3.094 13.539 -3.702 1.00 92.50 86 ALA A C 1
ATOM 663 O O . ALA A 1 86 ? 3.507 14.263 -4.607 1.00 92.50 86 ALA A O 1
ATOM 664 N N . ASP A 1 87 ? 1.809 13.204 -3.584 1.00 93.00 87 ASP A N 1
ATOM 665 C CA . ASP A 1 87 ? 0.719 13.643 -4.453 1.00 93.00 87 ASP A CA 1
ATOM 666 C C . ASP A 1 87 ? -0.559 13.887 -3.622 1.00 93.00 87 ASP A C 1
ATOM 668 O O . ASP A 1 87 ? -1.346 12.968 -3.373 1.00 93.00 87 ASP A O 1
ATOM 672 N N . PRO A 1 88 ? -0.816 15.146 -3.219 1.00 91.62 88 PRO A N 1
ATOM 673 C CA . PRO A 1 88 ? -2.018 15.510 -2.471 1.00 91.62 88 PRO A CA 1
ATOM 674 C C . PRO A 1 88 ? -3.330 15.269 -3.230 1.00 91.62 88 PRO A C 1
ATOM 676 O O . PRO A 1 88 ? -4.394 15.269 -2.620 1.00 91.62 88 PRO A O 1
ATOM 679 N N . SER A 1 89 ? -3.275 15.123 -4.558 1.00 92.69 89 SER A N 1
ATOM 680 C CA . SER A 1 89 ? -4.444 14.890 -5.411 1.00 92.69 89 SER A CA 1
ATOM 681 C C . SER A 1 89 ? -4.693 13.410 -5.703 1.00 92.69 89 SER A C 1
ATOM 683 O O . SER A 1 89 ? -5.612 13.074 -6.456 1.00 92.69 89 SER A O 1
ATOM 685 N N . TYR A 1 90 ? -3.895 12.519 -5.106 1.00 93.69 90 TYR A N 1
ATOM 686 C CA . TYR A 1 90 ? -3.985 11.093 -5.353 1.00 93.69 90 TYR A CA 1
ATOM 687 C C . TYR A 1 90 ? -5.276 10.499 -4.776 1.00 93.69 90 TYR A C 1
ATOM 689 O O . TYR A 1 90 ? -5.423 10.316 -3.565 1.00 93.69 90 TYR A O 1
ATOM 697 N N . ARG A 1 91 ? -6.206 10.149 -5.673 1.00 94.50 91 ARG A N 1
ATOM 698 C CA . ARG A 1 91 ? -7.504 9.533 -5.349 1.00 94.50 91 ARG A CA 1
ATOM 699 C C . ARG A 1 91 ? -8.244 10.332 -4.258 1.00 94.50 91 ARG A C 1
ATOM 701 O O . ARG A 1 91 ? -8.541 11.506 -4.444 1.00 94.50 91 ARG A O 1
ATOM 708 N N . ASP A 1 92 ? -8.576 9.685 -3.149 1.00 94.62 92 ASP A N 1
ATOM 709 C CA . ASP A 1 92 ? -9.292 10.202 -1.986 1.00 94.62 92 ASP A CA 1
ATOM 710 C C . ASP A 1 92 ? -8.401 10.221 -0.728 1.00 94.62 92 ASP A C 1
ATOM 712 O O . ASP A 1 92 ? -8.912 10.170 0.390 1.00 94.62 92 ASP A O 1
ATOM 716 N N . VAL A 1 93 ? -7.070 10.321 -0.888 1.00 94.31 93 VAL A N 1
ATOM 717 C CA . VAL A 1 93 ? -6.108 10.255 0.231 1.00 94.31 93 VAL A CA 1
ATOM 718 C C . VAL A 1 93 ? -6.403 11.266 1.344 1.00 94.31 93 VAL A C 1
ATOM 720 O O . VAL A 1 93 ? -6.338 10.921 2.521 1.00 94.31 93 VAL A O 1
ATOM 723 N N . SER A 1 94 ? -6.806 12.494 1.000 1.00 92.31 94 SER A N 1
ATOM 724 C CA . SER A 1 94 ? -7.169 13.508 1.998 1.00 92.31 94 SER A CA 1
ATOM 725 C C . SER A 1 94 ? -8.389 13.089 2.820 1.00 92.31 94 SER A C 1
ATOM 727 O O . SER A 1 94 ? -8.385 13.237 4.038 1.00 92.31 94 SER A O 1
ATOM 729 N N . GLN A 1 95 ? -9.401 12.493 2.180 1.00 93.94 95 GLN A N 1
ATOM 730 C CA . GLN A 1 95 ? -10.589 12.002 2.880 1.00 93.94 95 GLN A CA 1
ATOM 731 C C . GLN A 1 95 ? -10.252 10.808 3.778 1.00 93.94 95 GLN A C 1
ATOM 733 O O . GLN A 1 95 ? -10.759 10.715 4.895 1.00 93.94 95 GLN A O 1
ATOM 738 N N . LYS A 1 96 ? -9.384 9.904 3.306 1.00 94.06 96 LYS A N 1
ATOM 739 C CA . LYS A 1 96 ? -8.890 8.760 4.082 1.00 94.06 96 LYS A CA 1
ATOM 740 C C . LYS A 1 96 ? -8.175 9.201 5.356 1.00 94.06 96 LYS A C 1
ATOM 742 O O . LYS A 1 96 ? -8.495 8.704 6.434 1.00 94.06 96 LYS A O 1
ATOM 747 N N . LEU A 1 97 ? -7.273 10.175 5.243 1.00 93.06 97 LEU A N 1
ATOM 748 C CA . LEU A 1 97 ? -6.564 10.748 6.387 1.00 93.06 97 LEU A CA 1
ATOM 749 C C . LEU A 1 97 ? -7.500 11.431 7.374 1.00 93.06 97 LEU A C 1
ATOM 751 O O . LEU A 1 97 ? -7.389 11.199 8.575 1.00 93.06 97 LEU A O 1
ATOM 755 N N . GLU A 1 98 ? -8.434 12.244 6.882 1.00 92.62 98 GLU A N 1
ATOM 756 C CA . GLU A 1 98 ? -9.430 12.884 7.737 1.00 92.62 98 GLU A CA 1
ATOM 757 C C . GLU A 1 98 ? -10.224 11.837 8.524 1.00 92.62 98 GLU A C 1
ATOM 759 O O . GLU A 1 98 ? -10.282 11.927 9.749 1.00 92.62 98 GLU A O 1
ATOM 764 N N . ASN A 1 99 ? -10.742 10.799 7.863 1.00 92.12 99 ASN A N 1
ATOM 765 C CA . ASN A 1 99 ? -11.517 9.742 8.516 1.00 92.12 99 ASN A CA 1
ATOM 766 C C . ASN A 1 99 ? -10.710 9.026 9.612 1.00 92.12 99 ASN A C 1
ATOM 768 O O . ASN A 1 99 ? -11.155 8.964 10.757 1.00 92.12 99 ASN A O 1
ATOM 772 N N . LEU A 1 100 ? -9.493 8.571 9.295 1.00 90.50 100 LEU A N 1
ATOM 773 C CA . LEU A 1 100 ? -8.623 7.879 10.254 1.00 90.50 100 LEU A CA 1
ATOM 774 C C . LEU A 1 100 ? -8.195 8.786 11.419 1.00 90.50 100 LEU A C 1
ATOM 776 O O . LEU A 1 100 ? -8.139 8.356 12.575 1.00 90.50 100 LEU A O 1
ATOM 780 N N . SER A 1 101 ? -7.943 10.069 11.145 1.00 87.25 101 SER A N 1
ATOM 781 C CA . SER A 1 101 ? -7.611 11.050 12.183 1.00 87.25 101 SER A CA 1
ATOM 782 C C . SER A 1 101 ? -8.768 11.272 13.162 1.00 87.25 101 SER A C 1
ATOM 784 O O . SER A 1 101 ? -8.533 11.432 14.357 1.00 87.25 101 SER A O 1
ATOM 786 N N . GLN A 1 102 ? -10.018 11.238 12.688 1.00 87.25 102 GLN A N 1
ATOM 787 C CA . GLN A 1 102 ? -11.194 11.360 13.549 1.00 87.25 102 GLN A CA 1
ATOM 788 C C . GLN A 1 102 ? -11.433 10.083 14.361 1.00 87.25 102 GLN A C 1
ATOM 790 O O . GLN A 1 102 ? -11.732 10.164 15.551 1.00 87.25 102 GLN A O 1
ATOM 795 N N . GLU A 1 103 ? -11.257 8.908 13.753 1.00 81.44 103 GLU A N 1
ATOM 796 C CA . GLU A 1 103 ? -11.412 7.615 14.431 1.00 81.44 103 GLU A CA 1
ATOM 797 C C . GLU A 1 103 ? -10.408 7.438 15.577 1.00 81.44 103 GLU A C 1
ATOM 799 O O . GLU A 1 103 ? -10.784 7.000 16.664 1.00 81.44 103 GLU A O 1
ATOM 804 N N . SER A 1 104 ? -9.154 7.858 15.383 1.00 74.50 104 SER A N 1
ATOM 805 C CA . SER A 1 104 ? -8.134 7.820 16.443 1.00 74.50 104 SER A CA 1
ATOM 806 C C . SER A 1 104 ? -8.415 8.771 17.617 1.00 74.50 104 SER A C 1
ATOM 808 O O . SER A 1 104 ? -7.976 8.497 18.730 1.00 74.50 104 SER A O 1
ATOM 810 N N . GLN A 1 105 ? -9.162 9.863 17.404 1.00 65.50 105 GLN A N 1
ATOM 811 C CA . GLN A 1 105 ? -9.553 10.818 18.455 1.00 65.50 105 GLN A CA 1
ATOM 812 C C . GLN A 1 105 ? -10.842 10.421 19.193 1.00 65.50 105 GLN A C 1
ATOM 814 O O . GLN A 1 105 ? -11.151 10.998 20.236 1.00 65.50 105 GLN A O 1
ATOM 819 N N . ALA A 1 106 ? -11.610 9.475 18.649 1.00 60.78 106 ALA A N 1
ATOM 820 C CA . ALA A 1 106 ? -12.908 9.060 19.179 1.00 60.78 106 ALA A CA 1
ATOM 821 C C . ALA A 1 106 ? -12.846 7.868 20.159 1.00 60.78 106 ALA A C 1
ATOM 823 O O . ALA A 1 106 ? -13.888 7.490 20.701 1.00 60.78 106 ALA A O 1
ATOM 824 N N . ASN A 1 107 ? -11.659 7.294 20.389 1.00 49.62 107 ASN A N 1
ATOM 825 C CA . ASN A 1 107 ? -11.397 6.154 21.283 1.00 49.62 107 ASN A CA 1
ATOM 826 C C . ASN A 1 107 ? -10.700 6.589 22.581 1.00 49.62 107 ASN A C 1
ATOM 828 O O . ASN A 1 107 ? -10.976 5.961 23.629 1.00 49.62 107 ASN A O 1
#

Secondary structure (DSSP, 8-state):
--SHHHHHHHHTT-HHHHHHHHHHHHHHHHHTT-HHHHHHHHHHHHT-TT--HHHHHHHHHHHHHHHHHTT-HHHHHHHHHHHHHH-TTSTTHHHHHHHHHHHHH--

Radius of gyration: 14.85 Å; chains: 1; bounding box: 27×38×40 Å

Sequence (107 aa):
MPEAIREFQVAARDTAFFVESCSVIGVCYQEQGMWPEAAEWYQKALVAPDISEDARIALRYDLAGAYEGAGDGEQALGIYEEIMAADPSYRDVSQKLENLSQESQAN

pLDDT: mean 85.58, std 15.06, range [46.69, 97.12]